Protein AF-A0A9X3SYA5-F1 (afdb_monomer)

Radius of gyration: 13.03 Å; Cα contacts (8 Å, |Δi|>4): 111; chains: 1; bounding box: 32×24×33 Å

Sequence (65 aa):
MGLEVSYDDGFTWTAVALDVDHEHGTATAVLHHPEDAAYVSTRMTATDAAGAEVEQTTIWAYGLS

Solvent-accessible surface area (backbone atoms only — not comparable to full-atom values): 4075 Å² total; per-residue (Å²): 114,49,44,28,40,16,66,54,93,66,75,52,76,44,82,50,77,67,54,70,39,80,89,81,74,45,71,46,72,87,83,86,76,65,94,84,42,56,37,36,18,40,38,37,39,42,64,50,98,88,66,56,74,48,77,49,75,39,79,62,67,43,78,55,132

Secondary structure (DSSP, 8-state):
-EEEEESSTTSS-EEEPPEEETTTTEEE------TT--EEEEEEEEE-TT--EEEEEEEEEEE--

pLDDT: mean 95.46, std 3.12, range [84.06, 98.69]

Mean predicted aligned error: 2.73 Å

Structure (mmCIF, N/CA/C/O backbone):
data_AF-A0A9X3SYA5-F1
#
_entry.id   AF-A0A9X3SYA5-F1
#
loop_
_atom_site.group_PDB
_atom_site.id
_atom_site.type_symbol
_atom_site.label_atom_id
_atom_site.label_alt_id
_atom_site.label_comp_id
_atom_site.label_asym_id
_atom_site.label_entity_id
_atom_site.label_seq_id
_atom_site.pdbx_PDB_ins_code
_atom_site.Cartn_x
_atom_site.Cartn_y
_atom_site.Cartn_z
_atom_site.occupancy
_atom_site.B_iso_or_equiv
_atom_site.auth_seq_id
_atom_site.auth_comp_id
_atom_site.auth_asym_id
_atom_site.auth_atom_id
_atom_site.pdbx_PDB_model_num
ATOM 1 N N . MET A 1 1 ? -8.799 -4.192 8.319 1.00 88.81 1 MET A N 1
ATOM 2 C CA . MET A 1 1 ? -7.567 -3.499 7.892 1.00 88.81 1 MET A CA 1
ATOM 3 C C . MET A 1 1 ? -7.412 -3.656 6.392 1.00 88.81 1 MET A C 1
ATOM 5 O O . MET A 1 1 ? -7.927 -4.633 5.858 1.00 88.81 1 MET A O 1
ATOM 9 N N . GLY A 1 2 ? -6.723 -2.728 5.742 1.00 94.06 2 GLY A N 1
ATOM 10 C CA . GLY A 1 2 ? -6.378 -2.793 4.327 1.00 94.06 2 GLY A CA 1
ATOM 11 C C . GLY A 1 2 ? -4.945 -2.327 4.105 1.00 94.06 2 GLY A C 1
ATOM 12 O O . GLY A 1 2 ? -4.431 -1.521 4.881 1.00 94.06 2 GLY A O 1
ATOM 13 N N . LEU A 1 3 ? -4.317 -2.856 3.059 1.00 97.25 3 LEU A N 1
ATOM 14 C CA . LEU A 1 3 ? -3.019 -2.421 2.562 1.00 97.25 3 LEU A CA 1
ATOM 15 C C . LEU A 1 3 ? -3.156 -2.142 1.067 1.00 97.25 3 LEU A C 1
ATOM 17 O O . LEU A 1 3 ? -3.683 -2.967 0.324 1.00 97.25 3 LEU A O 1
ATOM 21 N N . GLU A 1 4 ? -2.648 -1.001 0.634 1.00 98.56 4 GLU A N 1
ATOM 22 C CA . GLU A 1 4 ? -2.490 -0.639 -0.764 1.00 98.56 4 GLU A CA 1
ATOM 23 C C . GLU A 1 4 ? -1.028 -0.289 -1.036 1.00 98.56 4 GLU A C 1
ATOM 25 O O . GLU A 1 4 ? -0.313 0.209 -0.158 1.00 98.56 4 GLU A O 1
ATOM 30 N N . VAL A 1 5 ? -0.588 -0.538 -2.267 1.00 98.56 5 VAL A N 1
ATOM 31 C CA . VAL A 1 5 ? 0.760 -0.201 -2.734 1.00 98.56 5 VAL A CA 1
ATOM 32 C C . VAL A 1 5 ? 0.715 0.700 -3.956 1.00 98.56 5 VAL A C 1
ATOM 34 O O . VAL A 1 5 ? -0.194 0.603 -4.781 1.00 98.56 5 VAL A O 1
ATOM 37 N N . SER A 1 6 ? 1.725 1.554 -4.068 1.00 98.69 6 SER A N 1
ATOM 38 C CA . SER A 1 6 ? 1.966 2.424 -5.215 1.00 98.69 6 SER A CA 1
ATOM 39 C C . SER A 1 6 ? 3.416 2.288 -5.673 1.00 98.69 6 SER A C 1
ATOM 41 O O . SER A 1 6 ? 4.329 2.196 -4.846 1.00 98.69 6 SER A O 1
ATOM 43 N N . TYR A 1 7 ? 3.610 2.314 -6.990 1.00 98.25 7 TYR A N 1
ATOM 44 C CA . TYR A 1 7 ? 4.918 2.294 -7.654 1.00 98.25 7 TYR A CA 1
ATOM 45 C C . TYR A 1 7 ? 5.206 3.610 -8.403 1.00 98.25 7 TYR A C 1
ATOM 47 O O . TYR A 1 7 ? 6.180 3.700 -9.141 1.00 98.25 7 TYR A O 1
ATOM 55 N N . ASP A 1 8 ? 4.354 4.623 -8.221 1.00 97.50 8 ASP A N 1
ATOM 56 C CA . ASP A 1 8 ? 4.347 5.896 -8.948 1.00 97.50 8 ASP A CA 1
ATOM 57 C C . ASP A 1 8 ? 4.154 7.081 -7.985 1.00 97.50 8 ASP A C 1
ATOM 59 O O . ASP A 1 8 ? 3.201 7.841 -8.088 1.00 97.50 8 ASP A O 1
ATOM 63 N N . ASP A 1 9 ? 5.025 7.226 -6.985 1.00 96.12 9 ASP A N 1
ATOM 64 C CA . ASP A 1 9 ? 4.993 8.326 -6.001 1.00 96.12 9 ASP A CA 1
ATOM 65 C C . ASP A 1 9 ? 3.649 8.532 -5.258 1.00 96.12 9 ASP A C 1
ATOM 67 O O . ASP A 1 9 ? 3.377 9.608 -4.722 1.00 96.12 9 ASP 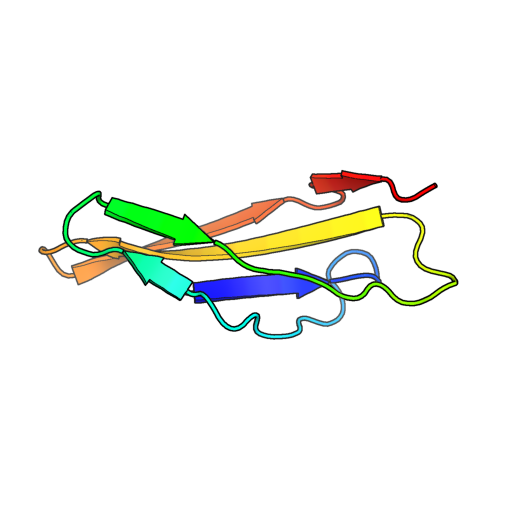A O 1
ATOM 71 N N . GLY A 1 10 ? 2.796 7.507 -5.185 1.00 97.56 10 GLY A N 1
ATOM 72 C CA . GLY A 1 10 ? 1.470 7.603 -4.572 1.00 97.56 10 GLY A CA 1
ATOM 73 C C . GLY A 1 10 ? 0.385 8.188 -5.483 1.00 97.56 10 GLY A C 1
ATOM 74 O O . GLY A 1 10 ? -0.680 8.548 -4.968 1.00 97.56 10 GLY A O 1
ATOM 75 N N . PHE A 1 11 ? 0.613 8.291 -6.799 1.00 97.81 11 PHE A N 1
ATOM 76 C CA . PHE A 1 11 ? -0.409 8.732 -7.756 1.00 97.81 11 PHE A CA 1
ATOM 77 C C . PHE A 1 11 ? -1.501 7.676 -7.960 1.00 97.81 11 PHE A C 1
ATOM 79 O O . PHE A 1 11 ? -2.685 8.026 -7.986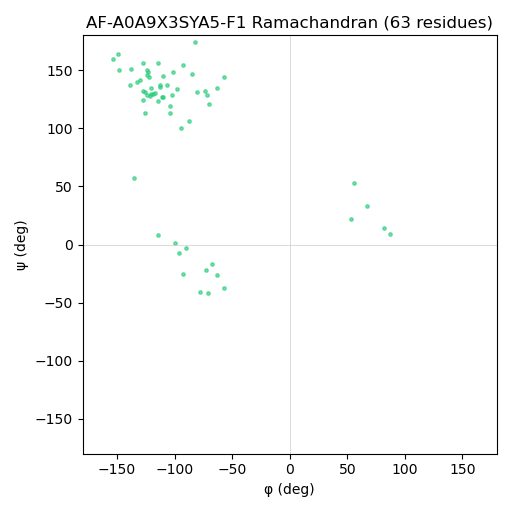 1.00 97.81 11 PHE A O 1
ATOM 86 N N . THR A 1 12 ? -1.133 6.397 -8.053 1.00 98.06 12 THR A N 1
ATOM 87 C CA . THR A 1 12 ? -2.079 5.280 -8.164 1.00 98.06 12 THR A CA 1
ATOM 88 C C . THR A 1 12 ? -1.856 4.247 -7.068 1.00 98.06 12 THR A C 1
ATOM 90 O O . THR A 1 12 ? -0.738 4.010 -6.622 1.00 98.06 12 THR A O 1
ATOM 93 N N . TRP A 1 13 ? -2.950 3.638 -6.609 1.00 98.44 13 TRP A N 1
ATOM 94 C CA . TRP A 1 13 ? -2.956 2.700 -5.489 1.00 98.44 13 TRP A CA 1
ATOM 95 C C . TRP A 1 13 ? -3.597 1.388 -5.917 1.00 98.44 13 TRP A C 1
ATOM 97 O O . TRP A 1 13 ? -4.661 1.375 -6.537 1.00 98.44 13 TRP A O 1
ATOM 107 N N . THR A 1 14 ? -2.922 0.283 -5.607 1.00 98.25 14 THR A N 1
ATOM 108 C CA . THR A 1 14 ? -3.407 -1.074 -5.863 1.00 98.25 14 THR A CA 1
ATOM 109 C C . THR A 1 14 ? -3.635 -1.780 -4.537 1.00 98.25 14 THR A C 1
ATOM 111 O O . THR A 1 14 ? -2.704 -1.913 -3.741 1.00 98.25 14 THR A O 1
ATOM 114 N N . ALA A 1 15 ? -4.856 -2.263 -4.313 1.00 98.00 15 ALA A N 1
ATOM 115 C CA . ALA A 1 15 ? -5.192 -3.042 -3.129 1.00 98.00 15 ALA A CA 1
ATOM 116 C C . ALA A 1 15 ? -4.409 -4.362 -3.083 1.00 98.00 15 ALA A C 1
ATOM 118 O O . ALA A 1 15 ? -4.327 -5.094 -4.072 1.00 98.00 15 ALA A O 1
ATOM 119 N N . VAL A 1 16 ? -3.860 -4.671 -1.911 1.00 97.75 16 VAL A N 1
ATOM 120 C CA . VAL A 1 16 ? -3.100 -5.889 -1.635 1.00 97.75 16 VAL A CA 1
ATOM 121 C C . VAL A 1 16 ? -3.977 -6.866 -0.867 1.00 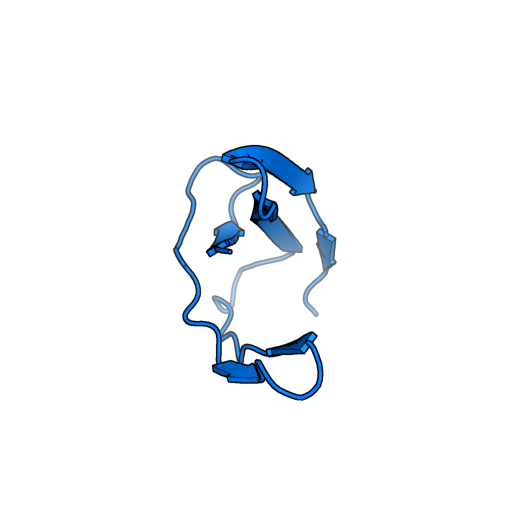97.75 16 VAL A C 1
ATOM 123 O O . VAL A 1 16 ? -4.550 -6.531 0.171 1.00 97.75 16 VAL A O 1
ATOM 126 N N . ALA A 1 17 ? -4.055 -8.100 -1.360 1.00 96.06 17 ALA A N 1
ATOM 127 C CA . ALA A 1 17 ? -4.664 -9.189 -0.613 1.00 96.06 17 ALA A CA 1
ATOM 128 C C . ALA A 1 17 ? -3.768 -9.557 0.579 1.00 96.06 17 ALA A C 1
ATOM 130 O O . ALA A 1 17 ? -2.602 -9.910 0.398 1.00 96.06 17 ALA A O 1
ATOM 131 N N . LEU A 1 18 ? -4.323 -9.459 1.785 1.00 95.62 18 LEU A N 1
ATOM 132 C CA . LEU A 1 18 ? -3.649 -9.826 3.025 1.00 95.62 18 LEU A CA 1
ATOM 133 C C . LEU A 1 18 ? -4.065 -11.236 3.446 1.00 95.62 18 LEU A C 1
ATOM 135 O O . LEU A 1 18 ?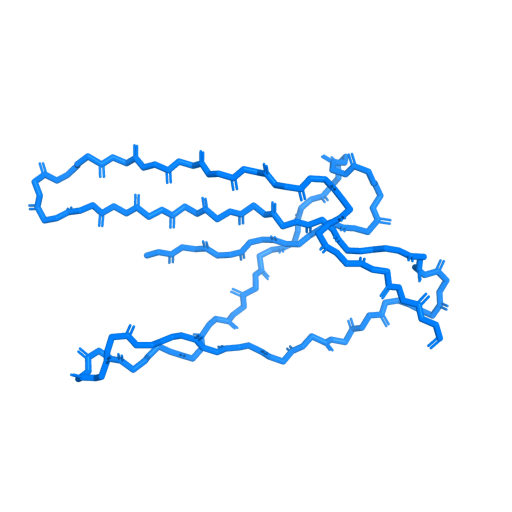 -5.256 -11.545 3.478 1.00 95.62 18 LEU A O 1
ATOM 139 N N . ASP A 1 19 ? -3.087 -12.050 3.825 1.00 96.38 19 ASP A N 1
ATOM 140 C CA . ASP A 1 19 ? -3.306 -13.254 4.620 1.00 96.38 19 ASP A CA 1
ATOM 141 C C . ASP A 1 19 ? -3.268 -12.858 6.099 1.00 96.38 19 ASP A C 1
ATOM 143 O O . ASP A 1 19 ? -2.214 -12.478 6.617 1.00 96.38 19 ASP A O 1
ATOM 147 N N . VAL A 1 20 ? -4.439 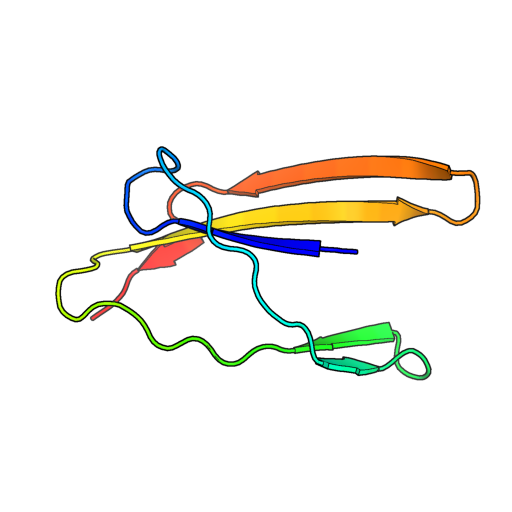-12.833 6.740 1.00 93.38 20 VAL A N 1
ATOM 148 C CA . VAL A 1 20 ? -4.621 -12.308 8.098 1.00 93.38 20 VAL A CA 1
ATOM 149 C C . VAL A 1 20 ? -4.754 -13.458 9.086 1.00 93.38 20 VAL A C 1
ATOM 151 O O . VAL A 1 20 ? -5.714 -14.226 9.042 1.00 93.38 20 VAL A O 1
ATOM 154 N N . ASP A 1 21 ? -3.831 -13.509 10.038 1.00 94.19 21 ASP A N 1
ATOM 155 C CA . ASP A 1 21 ? -3.894 -14.393 11.190 1.00 94.19 21 ASP A CA 1
ATOM 156 C C . ASP A 1 21 ? -4.517 -13.640 12.371 1.00 94.19 21 ASP A C 1
ATOM 158 O O . ASP A 1 21 ? -3.880 -12.832 13.056 1.00 94.19 21 ASP A O 1
ATOM 162 N N . HIS A 1 22 ? -5.800 -13.900 12.604 1.00 88.75 22 HIS A N 1
ATOM 163 C CA . HIS A 1 22 ? -6.552 -13.279 13.691 1.00 88.75 22 HIS A CA 1
ATOM 164 C C . HIS A 1 22 ? -6.171 -13.803 15.081 1.00 88.75 22 HIS A C 1
ATOM 166 O O . HIS A 1 22 ? -6.426 -13.109 16.064 1.00 88.75 22 HIS A O 1
ATOM 172 N N . GLU A 1 23 ? -5.582 -14.997 15.180 1.00 92.88 23 GLU A N 1
ATOM 173 C CA . GLU A 1 23 ? -5.185 -15.583 16.464 1.00 92.88 23 GLU A CA 1
ATOM 174 C C . GLU A 1 23 ? -3.887 -14.949 16.969 1.00 92.88 23 GLU A C 1
ATOM 176 O O . GLU A 1 23 ? -3.773 -14.615 18.150 1.00 92.88 23 GLU A O 1
ATOM 181 N N . HIS A 1 24 ? -2.934 -14.724 16.062 1.00 92.62 24 HIS A N 1
ATOM 182 C CA . HIS A 1 24 ? -1.633 -14.130 16.379 1.00 92.62 24 HIS A CA 1
ATOM 183 C C . HIS A 1 24 ? -1.571 -12.618 16.120 1.00 92.62 24 HIS A C 1
ATOM 185 O O . HIS A 1 24 ? -0.584 -11.975 16.482 1.00 92.62 24 HIS A O 1
ATOM 191 N N . GLY A 1 25 ? -2.611 -12.035 15.516 1.00 88.81 25 GLY A N 1
ATOM 192 C CA . GLY A 1 25 ? -2.685 -10.604 15.225 1.00 88.81 25 GLY A CA 1
ATOM 193 C C . GLY A 1 25 ? -1.673 -10.154 14.171 1.00 88.81 25 GLY A C 1
ATOM 194 O O . GLY A 1 25 ? -1.155 -9.040 14.254 1.00 88.81 25 GLY A O 1
ATOM 195 N N . THR A 1 26 ? -1.363 -11.016 13.202 1.00 91.56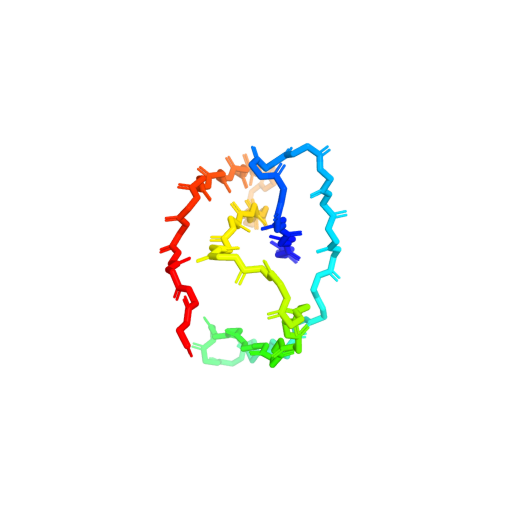 26 THR A N 1
ATOM 196 C CA . THR A 1 26 ? -0.413 -10.726 12.123 1.00 91.56 26 THR A CA 1
ATOM 197 C C . THR A 1 26 ? -1.120 -10.696 10.772 1.00 91.56 26 THR A C 1
ATOM 199 O O . THR A 1 26 ? -2.197 -11.259 10.589 1.00 91.56 26 THR A O 1
ATOM 202 N N . ALA A 1 27 ? -0.526 -9.992 9.813 1.00 92.69 27 ALA A N 1
ATOM 203 C CA . ALA A 1 27 ? -0.961 -10.013 8.427 1.00 92.69 27 ALA A CA 1
ATOM 204 C C . ALA A 1 27 ? 0.268 -10.062 7.525 1.00 92.69 27 ALA A C 1
ATOM 206 O O . ALA A 1 27 ? 1.249 -9.354 7.769 1.00 92.69 27 ALA A O 1
ATOM 207 N N . THR A 1 28 ? 0.218 -10.895 6.490 1.00 95.75 28 THR A N 1
ATOM 208 C CA . THR A 1 28 ? 1.301 -11.023 5.510 1.00 95.75 28 THR A CA 1
ATOM 209 C C . THR A 1 28 ? 0.772 -10.868 4.091 1.00 95.75 28 THR A C 1
ATOM 211 O O . THR A 1 28 ? -0.414 -11.053 3.826 1.00 95.75 28 THR A O 1
ATOM 214 N N . ALA A 1 29 ? 1.653 -10.484 3.172 1.00 95.94 29 ALA A N 1
ATOM 215 C CA . ALA A 1 29 ? 1.351 -10.414 1.752 1.00 95.94 29 ALA A CA 1
ATOM 216 C C . ALA A 1 29 ? 2.604 -10.713 0.936 1.00 95.94 29 ALA A C 1
ATOM 218 O O . ALA A 1 29 ? 3.722 -10.405 1.353 1.00 95.94 29 ALA A O 1
ATOM 219 N N . VAL A 1 30 ? 2.397 -11.279 -0.250 1.00 96.06 30 VAL A N 1
ATOM 220 C CA . VAL A 1 30 ? 3.437 -11.463 -1.261 1.00 96.06 30 VAL A CA 1
ATOM 221 C C . VAL A 1 30 ? 3.122 -10.529 -2.418 1.00 96.06 30 VAL A C 1
ATOM 223 O O . VAL A 1 30 ? 2.008 -10.529 -2.938 1.00 96.06 30 VAL A O 1
ATOM 226 N N . LEU A 1 31 ? 4.104 -9.719 -2.802 1.00 95.06 31 LEU A N 1
ATOM 227 C CA . LEU A 1 31 ? 3.974 -8.737 -3.869 1.00 95.06 31 LEU A CA 1
ATOM 228 C C . LEU A 1 31 ? 4.858 -9.138 -5.047 1.00 95.06 31 LEU A C 1
ATOM 230 O O . LEU A 1 31 ? 6.013 -9.516 -4.869 1.00 95.06 31 LEU A O 1
ATOM 234 N N . HIS A 1 32 ? 4.311 -9.010 -6.251 1.00 95.19 32 HIS A N 1
ATOM 235 C CA . HIS A 1 32 ? 5.077 -9.062 -7.488 1.00 95.19 32 HIS A CA 1
ATOM 236 C C . HIS A 1 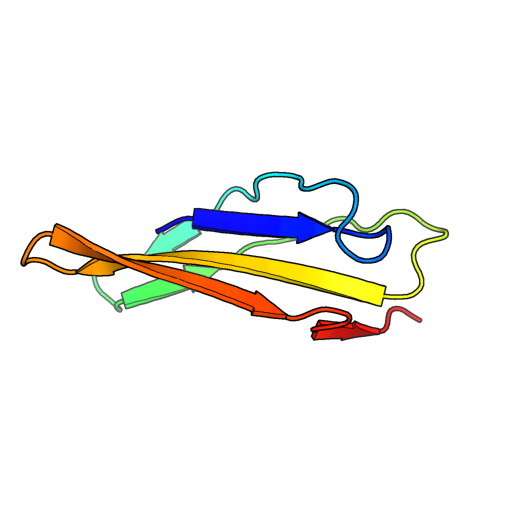32 ? 5.216 -7.636 -8.008 1.00 95.19 32 HIS A C 1
ATOM 238 O O . HIS A 1 32 ? 4.218 -6.995 -8.343 1.00 95.19 32 HIS A O 1
ATOM 244 N N . HIS A 1 33 ? 6.444 -7.131 -8.013 1.00 95.69 33 HIS A N 1
ATOM 245 C CA . HIS A 1 33 ? 6.726 -5.758 -8.408 1.00 95.69 33 HIS A CA 1
ATOM 246 C C . HIS A 1 33 ? 6.873 -5.644 -9.933 1.00 95.69 33 HIS A C 1
ATOM 248 O O . HIS A 1 33 ? 7.370 -6.587 -10.557 1.00 95.69 33 HIS A O 1
ATOM 254 N N . PRO A 1 34 ? 6.465 -4.515 -10.539 1.00 96.00 34 PRO A N 1
ATOM 255 C CA . PRO A 1 34 ? 6.841 -4.190 -11.914 1.00 96.00 34 PRO A CA 1
ATOM 256 C C . PRO A 1 34 ? 8.368 -4.169 -12.077 1.00 96.00 34 PRO A C 1
ATOM 258 O O . PRO A 1 34 ? 9.074 -3.747 -11.162 1.00 96.00 34 PRO A O 1
ATOM 261 N N . GLU A 1 35 ? 8.878 -4.607 -13.232 1.00 93.69 35 GLU A N 1
ATOM 262 C CA . GLU A 1 35 ? 10.329 -4.710 -13.488 1.00 93.69 35 GLU A CA 1
ATOM 263 C C . GLU A 1 35 ? 11.055 -3.355 -13.444 1.00 93.69 35 GLU A C 1
ATOM 265 O O . GLU A 1 35 ? 12.247 -3.300 -13.156 1.00 93.69 35 GLU A O 1
ATOM 270 N N . ASP A 1 36 ? 10.346 -2.266 -13.732 1.00 94.19 36 ASP A N 1
ATOM 271 C CA . ASP A 1 36 ? 10.860 -0.898 -13.805 1.00 94.19 36 ASP A CA 1
ATOM 272 C C . ASP A 1 36 ? 10.576 -0.061 -12.547 1.00 94.19 36 ASP A C 1
ATOM 274 O O . ASP A 1 36 ? 10.961 1.110 -12.479 1.00 94.19 36 ASP A O 1
ATOM 278 N N . ALA A 1 37 ? 9.932 -0.642 -11.531 1.00 96.31 37 ALA A N 1
ATOM 279 C CA . ALA A 1 37 ? 9.660 0.057 -10.285 1.00 96.31 37 ALA A CA 1
ATOM 280 C C . ALA A 1 37 ? 10.946 0.253 -9.463 1.00 96.31 37 ALA A C 1
ATOM 282 O O . ALA A 1 37 ? 11.664 -0.699 -9.169 1.00 96.31 37 ALA A O 1
ATOM 283 N N . ALA A 1 38 ? 11.212 1.489 -9.031 1.00 96.81 38 ALA A N 1
ATOM 284 C CA . ALA A 1 38 ? 12.384 1.822 -8.210 1.00 96.81 38 ALA A CA 1
ATOM 285 C C . ALA A 1 38 ? 12.102 1.780 -6.699 1.00 96.81 38 ALA A C 1
ATOM 287 O O . ALA A 1 38 ? 13.006 1.595 -5.882 1.00 96.81 38 ALA A O 1
ATOM 288 N N . TYR A 1 39 ? 10.848 1.983 -6.312 1.00 97.75 39 TYR A N 1
ATOM 289 C CA . TYR A 1 39 ? 10.415 2.056 -4.925 1.00 97.75 39 TYR A CA 1
ATOM 290 C C . TYR A 1 39 ? 8.984 1.545 -4.795 1.00 97.75 39 TYR A C 1
ATOM 292 O O . TYR A 1 39 ? 8.233 1.464 -5.768 1.00 97.75 39 TYR A O 1
ATOM 300 N N . VAL A 1 40 ? 8.595 1.257 -3.559 1.00 98.38 40 VAL A N 1
ATOM 301 C CA . VAL A 1 40 ? 7.221 0.932 -3.191 1.00 98.38 40 VAL A CA 1
ATOM 302 C C . VAL A 1 40 ? 6.771 1.896 -2.109 1.00 98.38 40 VAL A C 1
ATOM 304 O O . VAL A 1 40 ? 7.443 2.060 -1.093 1.00 98.38 40 VAL A O 1
ATOM 307 N N . SER A 1 41 ? 5.625 2.530 -2.318 1.00 98.56 41 SER A N 1
ATOM 308 C CA . SER A 1 41 ? 4.912 3.304 -1.301 1.00 98.56 41 SER A CA 1
ATOM 309 C C . SER A 1 41 ? 3.758 2.474 -0.751 1.00 98.56 41 SER A C 1
ATOM 311 O O . SER A 1 41 ? 3.179 1.667 -1.479 1.00 98.56 41 SER A O 1
ATOM 313 N N . THR A 1 42 ? 3.407 2.666 0.518 1.00 98.31 42 THR A N 1
ATOM 314 C CA . THR A 1 42 ? 2.317 1.931 1.175 1.00 98.31 42 THR A CA 1
ATOM 315 C C . THR A 1 42 ? 1.265 2.885 1.722 1.00 98.31 42 THR A C 1
ATOM 317 O O . THR A 1 42 ? 1.581 3.974 2.209 1.00 98.31 42 THR A O 1
ATOM 320 N N . ARG A 1 43 ? 0.004 2.461 1.656 1.00 98.50 43 ARG A N 1
ATOM 321 C CA . ARG A 1 43 ? -1.120 3.077 2.357 1.00 98.50 43 ARG A CA 1
ATOM 322 C C . ARG A 1 43 ? -1.834 1.987 3.130 1.00 98.50 43 ARG A C 1
ATOM 324 O O . ARG A 1 43 ? -2.207 0.965 2.566 1.00 98.50 43 ARG A O 1
ATOM 331 N N . MET A 1 44 ? -1.972 2.182 4.431 1.00 96.56 44 MET A N 1
ATOM 332 C CA . MET A 1 44 ? -2.607 1.228 5.326 1.00 96.56 44 MET A CA 1
ATOM 333 C C . MET A 1 44 ? -3.805 1.879 5.997 1.00 96.56 44 MET A C 1
ATOM 335 O O . MET A 1 44 ? -3.679 2.976 6.536 1.00 96.56 44 MET A O 1
ATOM 339 N N . THR A 1 45 ? -4.918 1.155 6.042 1.00 95.69 45 THR A N 1
ATOM 340 C CA . THR A 1 45 ? -6.116 1.554 6.785 1.00 95.69 45 THR A CA 1
ATOM 341 C C . THR A 1 45 ? -6.393 0.540 7.885 1.00 95.69 45 THR A C 1
ATOM 343 O O . THR A 1 45 ? -6.438 -0.671 7.641 1.00 95.69 45 THR A O 1
ATOM 346 N N . ALA A 1 46 ? -6.602 1.011 9.108 1.00 92.06 46 ALA A N 1
ATOM 347 C CA . ALA A 1 46 ? -6.959 0.184 10.252 1.00 92.06 46 ALA A CA 1
ATOM 348 C C . ALA A 1 46 ? -8.139 0.800 11.004 1.00 92.06 46 ALA A C 1
ATOM 350 O O . ALA A 1 46 ? -8.191 2.010 11.198 1.00 92.06 46 ALA A O 1
ATOM 351 N N . THR A 1 47 ? -9.059 -0.050 11.452 1.00 92.31 47 THR A N 1
ATOM 352 C CA . THR A 1 47 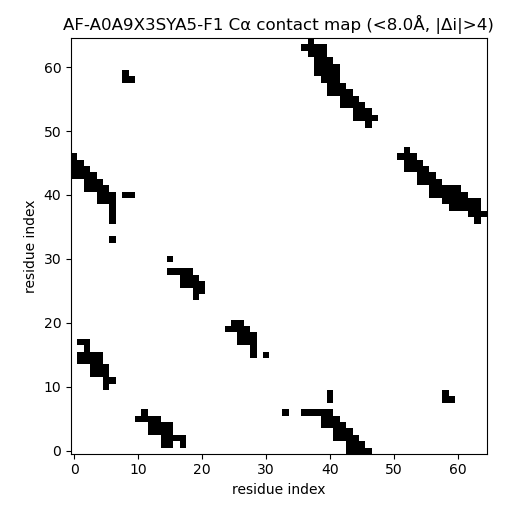? -10.213 0.340 12.264 1.00 92.31 47 THR A CA 1
ATOM 353 C C . THR A 1 47 ? -10.113 -0.384 13.597 1.00 92.31 47 THR A C 1
ATOM 355 O O . THR A 1 47 ? -9.908 -1.602 13.612 1.00 92.31 47 THR A O 1
ATOM 358 N N . ASP A 1 48 ? -10.226 0.345 14.703 1.00 87.81 48 ASP A N 1
ATOM 359 C CA . ASP A 1 48 ? -10.247 -0.252 16.037 1.00 87.81 48 ASP A CA 1
ATOM 360 C C . ASP A 1 48 ? -11.647 -0.773 16.423 1.00 87.81 48 ASP A C 1
ATOM 362 O O . ASP A 1 48 ? -12.635 -0.592 15.709 1.00 87.81 48 ASP A O 1
ATOM 366 N N . ALA A 1 49 ? -11.748 -1.440 17.576 1.00 89.19 49 ALA A N 1
ATOM 367 C CA . ALA A 1 49 ? -13.011 -2.001 18.063 1.00 89.19 49 ALA A CA 1
ATOM 368 C C . ALA A 1 49 ? -14.059 -0.938 18.456 1.00 89.19 49 ALA A C 1
ATOM 370 O O . ALA A 1 49 ? -15.237 -1.267 18.590 1.0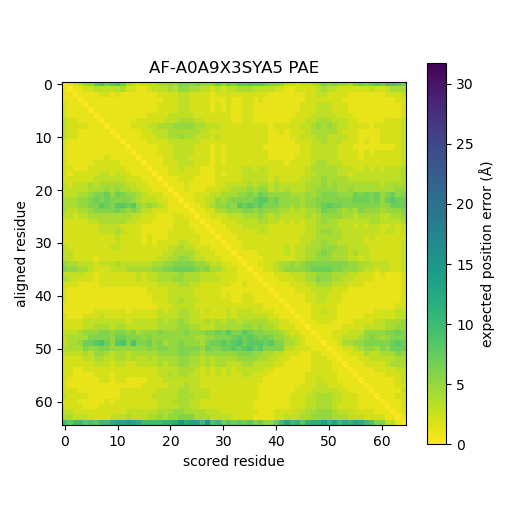0 89.19 49 ALA A O 1
ATOM 371 N N . ALA A 1 50 ? -13.643 0.317 18.652 1.00 94.06 50 ALA A N 1
ATOM 372 C CA . ALA A 1 50 ? -14.531 1.444 18.920 1.00 94.06 50 ALA A CA 1
ATOM 373 C C . ALA A 1 50 ? -14.994 2.146 17.626 1.00 94.06 50 ALA A C 1
ATOM 375 O O . ALA A 1 50 ? -15.819 3.058 17.693 1.00 94.06 50 ALA A O 1
ATOM 376 N N . GLY A 1 51 ? -14.504 1.708 16.460 1.00 92.94 51 GLY A N 1
ATOM 377 C CA . GLY A 1 51 ? -14.836 2.260 15.150 1.00 92.94 51 GLY A CA 1
ATOM 378 C C . GLY A 1 51 ? -13.966 3.445 14.729 1.00 92.94 51 GLY A C 1
ATOM 379 O O . GLY A 1 51 ? -14.279 4.081 13.724 1.00 92.94 51 GLY A O 1
ATOM 380 N N . ALA A 1 52 ? -12.897 3.762 15.466 1.00 94.88 52 ALA A N 1
ATOM 381 C CA . ALA A 1 52 ? -11.951 4.784 15.038 1.00 94.88 52 ALA A CA 1
ATOM 382 C C . ALA A 1 52 ? -11.098 4.245 13.886 1.00 94.88 52 ALA A C 1
ATOM 384 O O . ALA A 1 52 ? -10.562 3.138 13.963 1.00 94.88 52 ALA A O 1
ATOM 385 N N . GLU A 1 53 ? -10.972 5.037 12.824 1.00 95.62 53 GLU A N 1
ATOM 386 C CA . GLU A 1 53 ? -10.183 4.699 11.645 1.00 95.62 53 GLU A CA 1
ATOM 387 C C . GLU A 1 53 ? -8.890 5.513 11.604 1.00 95.62 53 GLU A C 1
ATOM 389 O O . GLU A 1 53 ? -8.879 6.720 11.856 1.00 95.62 53 GLU A O 1
ATOM 394 N N . VAL A 1 54 ? -7.798 4.835 11.264 1.00 95.81 54 VAL A N 1
ATOM 395 C CA . VAL A 1 54 ? -6.514 5.443 10.933 1.00 95.81 54 VAL A CA 1
ATOM 396 C C . VAL A 1 54 ? -6.153 5.036 9.516 1.00 95.81 54 VAL A C 1
ATOM 398 O O . VAL A 1 54 ? -6.121 3.848 9.199 1.00 95.81 54 VAL A O 1
ATOM 401 N N . GLU A 1 55 ? -5.812 6.028 8.699 1.00 97.56 55 GLU A N 1
ATOM 402 C CA . GLU A 1 55 ? -5.116 5.838 7.434 1.00 97.56 55 GLU A CA 1
ATOM 403 C C . GLU A 1 55 ? -3.691 6.383 7.566 1.00 97.56 55 GLU A C 1
ATOM 405 O O . GLU A 1 55 ? -3.479 7.530 7.966 1.00 97.56 55 GLU A O 1
ATOM 410 N N . GLN A 1 56 ? -2.703 5.558 7.232 1.00 97.69 56 GLN A N 1
ATOM 411 C CA . GLN A 1 56 ? -1.299 5.941 7.217 1.00 97.69 56 GLN A CA 1
ATOM 412 C C . GLN A 1 56 ? -0.728 5.724 5.822 1.00 97.69 56 GLN A C 1
ATOM 414 O O . GLN A 1 56 ? -0.803 4.625 5.281 1.00 97.69 56 GLN A O 1
ATOM 419 N N . THR A 1 57 ? -0.096 6.759 5.272 1.00 98.44 57 THR A N 1
ATOM 420 C CA . THR A 1 57 ? 0.642 6.684 4.007 1.00 98.44 57 THR A CA 1
ATOM 421 C C . THR A 1 57 ? 2.136 6.868 4.260 1.00 98.44 57 THR A C 1
ATOM 423 O O . THR A 1 57 ? 2.548 7.769 4.993 1.00 98.44 57 THR A O 1
ATOM 426 N N . THR A 1 58 ? 2.960 6.033 3.634 1.00 98.50 58 THR A N 1
ATOM 427 C CA . THR A 1 58 ? 4.414 6.202 3.572 1.00 98.50 58 THR A CA 1
ATOM 428 C C . THR A 1 58 ? 4.851 6.171 2.114 1.00 98.50 58 THR A C 1
ATOM 430 O O . THR A 1 58 ? 4.736 5.147 1.441 1.00 98.50 58 THR A O 1
ATOM 433 N N . ILE A 1 59 ? 5.342 7.311 1.627 1.00 98.31 59 ILE A N 1
ATOM 434 C CA . ILE A 1 59 ? 5.920 7.431 0.287 1.00 98.31 59 ILE A CA 1
ATOM 435 C C . ILE A 1 59 ? 7.359 6.919 0.329 1.00 98.31 59 ILE A C 1
ATOM 437 O O . ILE A 1 59 ? 8.110 7.285 1.233 1.00 98.31 59 ILE A O 1
ATOM 441 N N . TRP A 1 60 ? 7.707 6.053 -0.625 1.00 98.06 60 TRP A N 1
ATOM 442 C CA . TRP A 1 60 ? 8.988 5.337 -0.692 1.00 98.06 60 TRP A CA 1
ATOM 443 C C . TRP A 1 60 ? 9.286 4.535 0.584 1.00 98.06 60 TRP A C 1
ATOM 445 O O . TRP A 1 60 ? 10.341 4.672 1.201 1.00 98.06 60 TRP A O 1
ATOM 455 N N . ALA A 1 61 ? 8.338 3.684 0.984 1.00 97.62 61 ALA A N 1
ATOM 456 C CA . ALA A 1 61 ? 8.466 2.805 2.144 1.00 97.62 61 ALA A CA 1
ATOM 457 C C . ALA A 1 61 ? 9.699 1.887 2.053 1.00 97.62 61 ALA A C 1
ATOM 459 O O . ALA A 1 61 ? 10.357 1.644 3.064 1.00 97.62 61 ALA A O 1
ATOM 460 N N . TYR A 1 62 ? 10.025 1.400 0.852 1.00 97.44 62 TYR A N 1
ATOM 461 C CA . TYR A 1 62 ? 11.288 0.719 0.560 1.00 97.44 62 TYR A CA 1
ATOM 462 C C . TYR A 1 62 ? 11.674 0.847 -0.920 1.00 97.44 62 TYR A C 1
ATOM 464 O O . TYR A 1 62 ? 10.830 1.129 -1.772 1.00 97.44 62 TYR A O 1
ATOM 472 N N . GLY A 1 63 ? 12.963 0.656 -1.213 1.00 96.75 63 GLY A N 1
ATOM 473 C CA . GLY A 1 63 ? 13.516 0.628 -2.570 1.00 96.75 63 GLY A CA 1
ATOM 474 C C . GLY A 1 63 ? 13.578 -0.786 -3.152 1.00 96.75 63 GLY A C 1
ATOM 475 O O . GLY A 1 63 ? 13.669 -1.759 -2.402 1.00 96.75 63 GLY A O 1
ATOM 476 N N . LEU A 1 64 ? 13.553 -0.882 -4.480 1.00 94.62 64 LEU A N 1
ATOM 477 C CA . LEU A 1 64 ? 13.706 -2.118 -5.252 1.00 94.62 64 LEU A CA 1
ATOM 478 C C . LEU A 1 64 ? 15.063 -2.111 -5.981 1.00 94.62 64 LEU A C 1
ATOM 480 O O . LEU A 1 64 ? 15.547 -1.047 -6.371 1.00 94.62 64 LEU A O 1
ATOM 484 N N . SER A 1 65 ? 15.696 -3.283 -6.117 1.00 84.06 65 SER A N 1
ATOM 485 C CA . SER A 1 65 ? 17.029 -3.465 -6.724 1.00 84.06 65 SER A CA 1
ATOM 486 C C . SER A 1 65 ? 17.136 -4.745 -7.533 1.00 84.06 65 SER A C 1
ATOM 488 O O . SER A 1 65 ? 16.609 -5.758 -7.016 1.00 84.06 65 SER A O 1
#

Organism: NCBI:txid256034

Nearest PDB structures (foldseek):
  2c9r-assembly1_A  TM=5.679E-01  e=4.193E+00  Pseudomonas syringae pv. tomato
  5icu-assembly1_A  TM=5.743E-01  e=6.662E+00  Methylosinus trichosporium OB3b
  4zgq-assembly1_B  TM=3.127E-01  e=2.350E+00  Saccharomyces cerevisiae
  8phd-assembly2_D  TM=3.655E-01  e=7.926E+00  Homo sapiens
  3fgr-assembly1_A  TM=2.478E-01  e=5.934E+00  Mus musculus

Foldseek 3Di:
DWKWKDLDQPPDTDTFDWDADPVVGDIDGDDDDDPPRFAMKMWDWDADPVGDIDIDIDGRPDTDD